Protein AF-H0I2U3-F1 (afdb_monomer)

Organism: NCBI:txid1107882

Solvent-accessible surface area (backbone atoms only — not comparable to full-atom values): 4244 Å² total; per-residue (Å²): 134,84,83,73,89,68,97,66,92,57,94,90,63,91,79,91,74,85,61,45,76,78,45,76,51,67,51,99,88,66,51,45,34,34,31,27,42,42,86,98,47,96,64,73,45,78,42,76,57,88,78,86,77,79,84,75,88,83,124

Secondary structure (DSSP, 8-state):
------SS--TT------EEEEEEEE-TT--EEEEEEETT-SS-EEEE-S---------

Structure (mmCIF, N/CA/C/O backbone):
data_AF-H0I2U3-F1
#
_entry.id   AF-H0I2U3-F1
#
loop_
_atom_site.group_PDB
_atom_site.id
_atom_site.type_symbol
_atom_site.label_atom_id
_atom_site.label_alt_id
_atom_site.label_comp_id
_atom_site.label_asym_id
_atom_site.label_entity_id
_atom_site.label_seq_id
_atom_site.pdbx_PDB_ins_code
_atom_site.Cartn_x
_atom_site.Cartn_y
_atom_site.Cartn_z
_atom_site.occupancy
_atom_site.B_iso_or_equiv
_atom_site.auth_seq_id
_atom_site.auth_comp_id
_atom_site.auth_asym_id
_atom_site.auth_atom_id
_atom_site.pdbx_PDB_model_num
ATOM 1 N N . MET A 1 1 ? 18.509 1.693 17.475 1.00 42.97 1 MET A N 1
ATOM 2 C CA . MET A 1 1 ? 17.444 2.207 18.363 1.00 42.97 1 MET A CA 1
ATOM 3 C C . MET A 1 1 ? 16.379 1.124 18.432 1.00 42.97 1 MET A C 1
ATOM 5 O O . MET A 1 1 ? 15.878 0.755 17.382 1.00 42.97 1 MET A O 1
ATOM 9 N N . MET A 1 2 ? 16.126 0.511 19.591 1.00 44.97 2 MET A N 1
ATOM 10 C CA . MET A 1 2 ? 15.066 -0.503 19.690 1.00 44.97 2 MET A CA 1
ATOM 11 C C . MET A 1 2 ? 13.713 0.204 19.773 1.00 44.97 2 MET A C 1
ATOM 13 O O . MET A 1 2 ? 13.513 1.032 20.663 1.00 44.97 2 MET A O 1
ATOM 17 N N . ALA A 1 3 ? 12.810 -0.095 18.839 1.00 61.12 3 ALA A N 1
ATOM 18 C CA . ALA A 1 3 ? 11.444 0.406 18.874 1.00 61.12 3 ALA A CA 1
ATOM 19 C C . ALA A 1 3 ? 10.754 -0.125 20.141 1.00 61.12 3 ALA A C 1
ATOM 21 O O . ALA A 1 3 ? 10.600 -1.334 20.318 1.00 61.12 3 ALA A O 1
ATOM 22 N N . LYS A 1 4 ? 10.374 0.772 21.056 1.00 64.19 4 LYS A N 1
ATOM 23 C CA . LYS A 1 4 ? 9.514 0.415 22.187 1.00 64.19 4 LYS A CA 1
ATOM 24 C C . LYS A 1 4 ? 8.098 0.232 21.653 1.00 64.19 4 LYS A C 1
ATOM 26 O O . LYS A 1 4 ? 7.586 1.112 20.968 1.00 64.19 4 LYS A O 1
ATOM 31 N N . ARG A 1 5 ? 7.469 -0.900 21.975 1.00 61.91 5 ARG A N 1
ATOM 32 C CA . ARG A 1 5 ? 6.059 -1.151 21.662 1.00 61.91 5 ARG A CA 1
ATOM 33 C C . ARG A 1 5 ? 5.215 -0.066 22.338 1.00 61.91 5 ARG A C 1
ATOM 35 O O . ARG A 1 5 ? 5.175 0.001 23.562 1.00 61.91 5 ARG A O 1
ATOM 42 N N . THR A 1 6 ? 4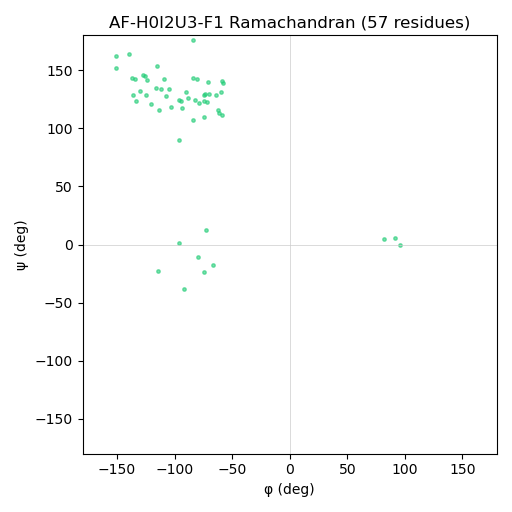.610 0.800 21.536 1.00 65.62 6 THR A N 1
ATOM 43 C CA . THR A 1 6 ? 3.667 1.830 21.985 1.00 65.62 6 THR A CA 1
ATOM 44 C C . THR A 1 6 ? 2.270 1.221 22.119 1.00 65.62 6 THR A C 1
ATOM 46 O O . THR A 1 6 ? 1.893 0.339 21.347 1.00 65.62 6 THR A O 1
ATOM 49 N N . GLU A 1 7 ? 1.511 1.662 23.124 1.00 75.75 7 GLU A N 1
ATOM 50 C CA . GLU A 1 7 ? 0.128 1.227 23.361 1.00 75.75 7 GLU A CA 1
ATOM 51 C C . GLU A 1 7 ? -0.886 1.940 22.453 1.00 75.75 7 GLU A C 1
ATOM 53 O O . GLU A 1 7 ? -2.049 1.542 22.397 1.00 75.75 7 GLU A O 1
ATOM 58 N N . LYS A 1 8 ? -0.467 2.995 21.740 1.00 84.75 8 LYS A N 1
ATOM 59 C CA . LYS A 1 8 ? -1.327 3.792 20.858 1.00 84.75 8 LYS A CA 1
ATOM 60 C C . LYS A 1 8 ? -0.650 4.051 19.516 1.00 84.75 8 LYS A C 1
ATOM 62 O O . LYS A 1 8 ? 0.557 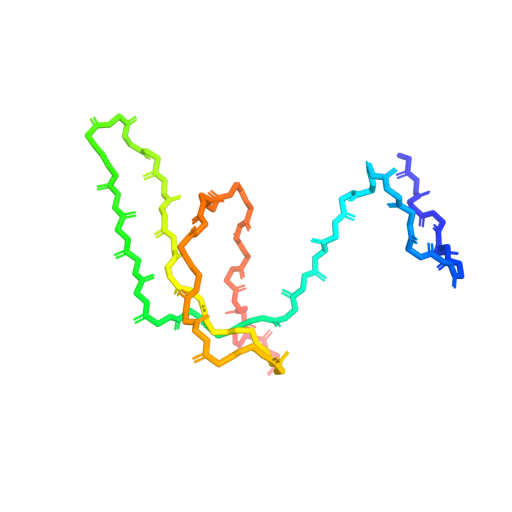4.274 19.445 1.00 84.75 8 LYS A O 1
ATOM 67 N N . ILE A 1 9 ? -1.449 4.031 18.455 1.00 85.12 9 ILE A N 1
ATOM 68 C CA . ILE A 1 9 ? -1.027 4.476 17.126 1.00 85.12 9 ILE A CA 1
ATOM 69 C C . ILE A 1 9 ? -1.160 5.998 17.098 1.00 85.12 9 ILE A C 1
ATOM 71 O O . ILE A 1 9 ? -2.237 6.526 17.380 1.00 85.12 9 ILE A O 1
ATOM 75 N N . GLU A 1 10 ? -0.074 6.692 16.772 1.00 90.38 10 GLU A N 1
ATOM 76 C CA . GLU A 1 10 ? -0.029 8.153 16.701 1.00 90.38 10 GLU A CA 1
ATOM 77 C C . GLU A 1 10 ? 0.225 8.623 15.265 1.00 90.38 10 GLU A C 1
ATOM 79 O O . 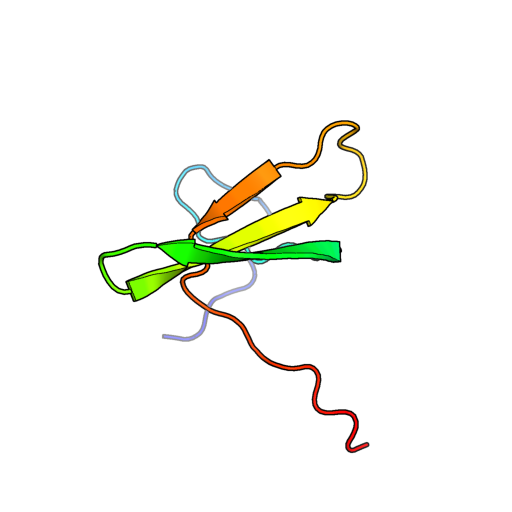GLU A 1 10 ? 0.826 7.920 14.448 1.00 90.38 10 GLU A O 1
ATOM 84 N N . ILE A 1 11 ? -0.236 9.836 14.949 1.00 90.62 11 ILE A N 1
ATOM 85 C CA . ILE A 1 11 ? -0.005 10.452 13.639 1.00 90.62 11 ILE A CA 1
ATOM 86 C C . ILE A 1 11 ? 1.500 10.681 13.456 1.00 90.62 11 ILE A C 1
ATOM 88 O O . ILE A 1 11 ? 2.143 11.292 14.306 1.00 90.62 11 ILE A O 1
ATOM 92 N N . GLY A 1 12 ? 2.039 10.215 12.328 1.00 89.06 12 GLY A N 1
ATOM 93 C CA . GLY A 1 12 ? 3.460 10.333 11.986 1.00 89.06 12 GLY A CA 1
ATOM 94 C C . GLY A 1 12 ? 4.308 9.104 12.326 1.00 89.06 12 GLY A C 1
ATOM 95 O O . GLY A 1 12 ? 5.504 9.121 12.054 1.00 89.06 12 GLY A O 1
ATOM 96 N N . MET A 1 13 ? 3.721 8.044 12.894 1.00 89.44 13 MET A N 1
ATOM 97 C CA . MET A 1 13 ? 4.408 6.761 13.079 1.00 89.44 13 MET A CA 1
ATOM 98 C C . MET A 1 13 ? 4.425 5.928 11.792 1.00 89.44 13 MET A C 1
ATOM 100 O O . MET A 1 13 ? 3.415 5.840 11.092 1.00 89.44 13 MET A O 1
ATOM 104 N N . ASP A 1 14 ? 5.536 5.232 11.547 1.00 85.44 14 ASP A N 1
ATOM 105 C CA . ASP A 1 14 ? 5.598 4.166 10.547 1.00 85.44 14 ASP A CA 1
ATOM 106 C C . ASP A 1 14 ? 4.858 2.921 11.058 1.00 85.44 14 ASP A C 1
ATOM 108 O O . ASP A 1 14 ? 5.103 2.443 12.170 1.00 85.44 14 ASP A O 1
ATOM 112 N N . LEU A 1 15 ? 3.958 2.375 10.236 1.00 81.31 15 LEU A N 1
ATOM 113 C CA . LEU A 1 15 ? 3.147 1.204 10.566 1.00 81.31 15 LEU A CA 1
ATOM 114 C C . LEU A 1 15 ? 3.319 0.113 9.505 1.00 81.31 15 LEU A C 1
ATOM 116 O O . LEU A 1 15 ? 3.108 0.349 8.318 1.00 81.31 15 LEU A O 1
ATOM 120 N N . ALA A 1 16 ? 3.632 -1.108 9.942 1.00 82.00 16 ALA A N 1
ATOM 121 C CA . ALA A 1 16 ? 3.567 -2.296 9.098 1.00 82.00 16 ALA A CA 1
ATOM 122 C C . ALA A 1 16 ? 2.201 -2.971 9.277 1.00 82.00 16 ALA A C 1
ATOM 124 O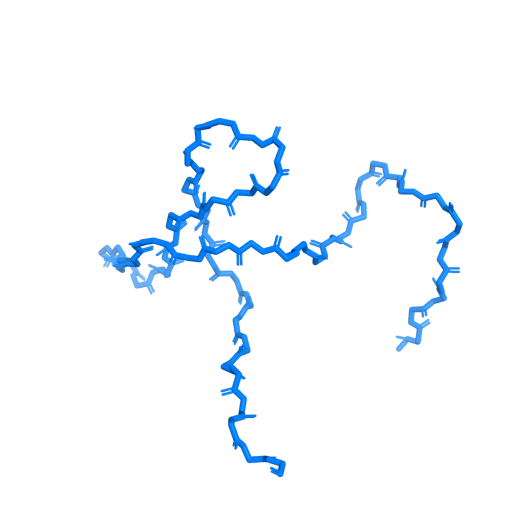 O . ALA A 1 16 ? 1.867 -3.428 10.372 1.00 82.00 16 ALA A O 1
ATOM 125 N N . VAL A 1 17 ? 1.412 -3.038 8.205 1.00 79.62 17 VAL A N 1
ATOM 126 C CA . VAL A 1 17 ? 0.097 -3.693 8.198 1.00 79.62 17 VAL A CA 1
ATOM 127 C C . VAL A 1 17 ? 0.139 -4.979 7.385 1.00 79.62 17 VAL A C 1
ATOM 129 O O . VAL A 1 17 ? 0.777 -5.049 6.333 1.00 79.62 17 VAL A O 1
ATOM 132 N N . ARG A 1 18 ? -0.572 -6.011 7.851 1.00 82.94 18 ARG A N 1
ATOM 133 C CA . ARG A 1 18 ? -0.777 -7.217 7.049 1.00 82.94 18 ARG A CA 1
ATOM 134 C C . ARG A 1 18 ? -1.790 -6.902 5.953 1.00 82.94 18 ARG A C 1
ATOM 136 O O . ARG A 1 18 ? -2.910 -6.495 6.236 1.00 82.94 18 ARG A O 1
ATOM 143 N N . CYS A 1 19 ? -1.395 -7.125 4.711 1.00 87.88 19 CYS A N 1
ATOM 144 C CA . CYS A 1 19 ? -2.249 -6.964 3.544 1.00 87.88 19 CYS A CA 1
ATOM 145 C C . CYS A 1 19 ? -1.996 -8.105 2.553 1.00 87.88 19 CYS A C 1
ATOM 147 O O . CYS A 1 19 ? -0.999 -8.826 2.656 1.00 87.88 19 CYS A O 1
ATOM 149 N N . ARG A 1 20 ? -2.916 -8.298 1.606 1.00 90.56 20 ARG A N 1
ATOM 150 C CA . ARG A 1 20 ? -2.738 -9.246 0.502 1.00 90.56 20 ARG A CA 1
ATOM 151 C C . ARG A 1 20 ? -2.391 -8.475 -0.761 1.00 90.56 20 ARG A C 1
ATOM 153 O O . ARG A 1 20 ? -3.207 -7.690 -1.230 1.00 90.56 20 ARG A O 1
ATOM 160 N N . VAL A 1 21 ? -1.216 -8.732 -1.325 1.00 91.62 21 VAL A N 1
ATOM 161 C CA . VAL A 1 21 ? -0.832 -8.202 -2.639 1.00 91.62 21 VAL A CA 1
ATOM 162 C C . VAL A 1 21 ? -1.657 -8.901 -3.719 1.00 91.62 21 VAL A C 1
ATOM 164 O O . VAL A 1 21 ? -1.747 -10.128 -3.730 1.00 91.62 21 VAL A O 1
ATOM 167 N N . THR A 1 22 ? -2.281 -8.127 -4.605 1.00 94.44 22 THR A N 1
ATOM 168 C CA . THR A 1 22 ? -3.082 -8.634 -5.733 1.00 94.44 22 THR A CA 1
ATOM 169 C C . THR A 1 22 ? -2.477 -8.305 -7.091 1.00 94.44 22 THR A C 1
ATOM 171 O O . THR A 1 22 ? -2.762 -9.002 -8.059 1.00 94.44 22 THR A O 1
ATOM 174 N N . ASN A 1 23 ? -1.637 -7.272 -7.169 1.00 95.88 23 ASN A N 1
ATOM 175 C CA . ASN A 1 23 ? -0.882 -6.921 -8.366 1.00 95.88 23 ASN A CA 1
ATOM 176 C C . ASN A 1 23 ? 0.429 -6.225 -7.985 1.00 95.88 23 ASN A C 1
ATOM 178 O O . ASN A 1 23 ? 0.484 -5.532 -6.968 1.00 95.88 23 ASN A O 1
ATOM 182 N N . THR A 1 24 ? 1.450 -6.360 -8.827 1.00 94.19 24 THR A N 1
ATOM 183 C CA . THR A 1 24 ? 2.718 -5.632 -8.705 1.00 94.19 24 THR A CA 1
ATOM 184 C C . THR A 1 24 ? 3.166 -5.127 -10.062 1.00 94.19 24 THR A C 1
ATOM 186 O O . THR A 1 24 ? 3.016 -5.827 -11.062 1.00 94.19 24 THR A O 1
ATOM 189 N N . TRP A 1 25 ? 3.756 -3.941 -10.098 1.00 94.75 25 TRP A N 1
ATOM 190 C CA . TRP A 1 25 ? 4.346 -3.386 -11.309 1.00 94.75 25 TRP A CA 1
ATOM 191 C C . TRP A 1 25 ? 5.507 -2.458 -10.960 1.00 94.75 25 TRP A C 1
ATOM 193 O O . TRP A 1 25 ? 5.651 -2.021 -9.817 1.00 94.75 25 TRP A O 1
ATOM 203 N N . GLN A 1 26 ? 6.340 -2.189 -11.95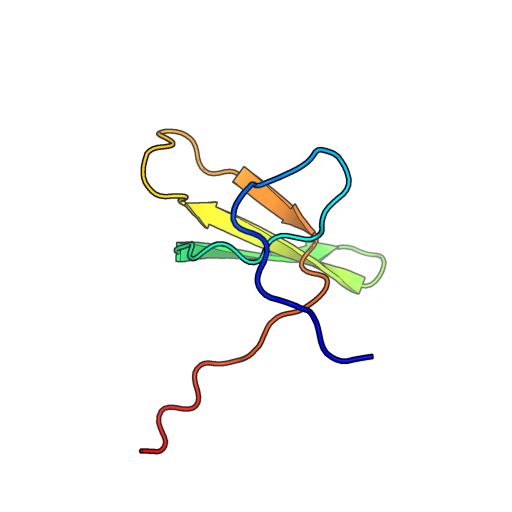8 1.00 95.56 26 GLN A N 1
ATOM 204 C CA . GLN A 1 26 ? 7.459 -1.265 -11.861 1.00 95.56 26 GLN A CA 1
ATOM 205 C C . GLN A 1 26 ? 7.215 -0.106 -12.821 1.00 95.56 26 GLN A C 1
ATOM 207 O O . GLN A 1 26 ? 6.795 -0.343 -13.956 1.00 95.56 26 GLN A O 1
ATOM 212 N N . ASP A 1 27 ? 7.437 1.123 -12.366 1.00 92.88 27 ASP A N 1
ATOM 213 C CA . ASP A 1 27 ? 7.335 2.297 -13.231 1.00 92.88 27 ASP A CA 1
ATOM 214 C C . ASP A 1 27 ? 8.623 2.555 -14.028 1.00 92.88 27 ASP A C 1
ATOM 216 O O . ASP A 1 27 ? 9.641 1.878 -13.860 1.00 92.88 27 ASP A O 1
ATOM 220 N N . ASP A 1 28 ? 8.578 3.559 -14.903 1.00 96.12 28 ASP A N 1
ATOM 221 C CA . ASP A 1 28 ? 9.681 3.887 -15.812 1.00 96.12 28 ASP A CA 1
ATOM 222 C C . ASP A 1 28 ? 10.940 4.402 -15.091 1.00 96.12 28 ASP A C 1
ATOM 224 O O . ASP A 1 28 ? 12.026 4.405 -15.674 1.00 96.12 28 ASP A O 1
ATOM 228 N N . VAL A 1 29 ? 10.820 4.839 -13.831 1.00 94.06 29 VAL A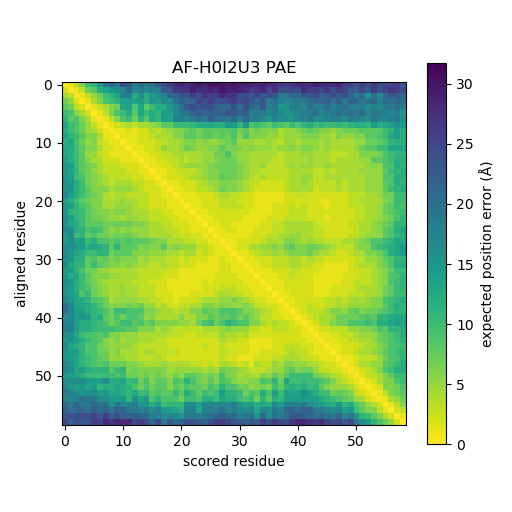 N 1
ATOM 229 C CA . VAL A 1 29 ? 11.959 5.265 -12.998 1.00 94.06 29 VAL A CA 1
ATOM 230 C C . VAL A 1 29 ? 12.458 4.151 -12.077 1.00 94.06 29 VAL A C 1
ATOM 232 O O . VAL A 1 29 ? 13.438 4.332 -11.354 1.00 94.06 29 VAL A O 1
ATOM 235 N N . GLY A 1 30 ? 11.838 2.975 -12.156 1.00 89.69 30 GLY A N 1
ATOM 236 C CA . GLY A 1 30 ? 12.254 1.767 -11.471 1.00 89.69 30 GLY A CA 1
ATOM 237 C C . GLY A 1 30 ? 11.622 1.567 -10.095 1.00 89.69 30 GLY A C 1
ATOM 238 O O . GLY A 1 30 ? 11.994 0.601 -9.420 1.00 89.69 30 GLY A O 1
ATOM 239 N N . ASP A 1 31 ? 10.676 2.410 -9.680 1.00 93.12 31 ASP A N 1
ATOM 240 C CA . ASP A 1 31 ? 9.982 2.243 -8.407 1.00 93.12 31 ASP A CA 1
ATOM 241 C C . ASP A 1 31 ? 9.032 1.045 -8.455 1.00 93.12 31 ASP A C 1
ATOM 243 O O . ASP A 1 31 ? 8.336 0.803 -9.441 1.00 93.12 31 ASP A O 1
ATOM 247 N N . GLN A 1 32 ? 8.988 0.299 -7.351 1.00 94.12 32 GLN A N 1
ATOM 248 C CA . GLN A 1 32 ? 8.094 -0.843 -7.192 1.00 94.12 32 GLN A CA 1
ATOM 249 C C . GLN A 1 32 ? 6.765 -0.398 -6.588 1.00 94.12 32 GLN A C 1
ATOM 251 O O . GLN A 1 32 ? 6.720 0.266 -5.549 1.00 94.12 32 GLN A O 1
ATOM 256 N N . TRP A 1 33 ? 5.675 -0.824 -7.210 1.00 94.94 33 TRP A N 1
ATOM 257 C CA . TRP A 1 33 ? 4.313 -0.524 -6.796 1.00 94.94 33 TRP A CA 1
ATOM 258 C C . TRP A 1 33 ? 3.534 -1.816 -6.579 1.00 94.94 33 TRP A C 1
ATOM 260 O O . TRP A 1 33 ? 3.669 -2.781 -7.332 1.00 94.94 33 TRP A O 1
ATOM 270 N N . ALA A 1 34 ? 2.686 -1.824 -5.554 1.00 94.38 34 ALA A N 1
ATOM 271 C CA . ALA A 1 34 ? 1.824 -2.951 -5.235 1.00 94.38 34 ALA A CA 1
ATOM 272 C C . ALA A 1 34 ? 0.381 -2.483 -5.054 1.00 94.38 34 ALA A C 1
ATOM 274 O O . ALA A 1 34 ? 0.113 -1.528 -4.325 1.00 94.38 34 ALA A O 1
ATOM 275 N N . THR A 1 35 ? -0.557 -3.184 -5.685 1.00 95.38 35 THR A N 1
ATOM 276 C CA . THR A 1 35 ? -1.974 -3.097 -5.329 1.00 95.38 35 THR A CA 1
ATOM 277 C C . THR A 1 35 ? -2.250 -4.118 -4.235 1.00 95.38 35 THR A C 1
ATOM 279 O O . THR A 1 35 ? -1.927 -5.299 -4.384 1.00 95.38 35 THR A O 1
ATOM 282 N N . VAL A 1 36 ? -2.830 -3.659 -3.128 1.00 93.50 36 VAL A N 1
ATOM 283 C CA . VAL A 1 36 ? -3.090 -4.469 -1.941 1.00 93.50 36 VAL A CA 1
ATOM 284 C C . VAL A 1 36 ? -4.554 -4.411 -1.527 1.00 93.50 36 VAL A C 1
ATOM 286 O O . VAL A 1 36 ? -5.215 -3.379 -1.629 1.00 93.50 36 VAL A O 1
ATOM 28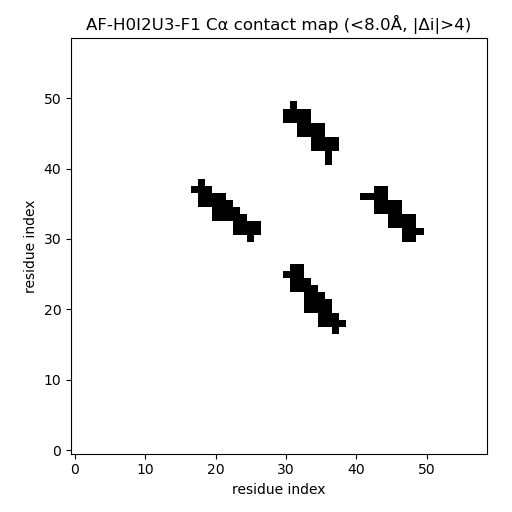9 N N . LEU A 1 37 ? -5.048 -5.535 -1.018 1.00 93.25 37 LEU A N 1
ATOM 290 C CA . LEU A 1 37 ? -6.287 -5.618 -0.257 1.00 93.25 37 LEU A CA 1
ATOM 291 C C . LEU A 1 37 ? -5.951 -5.566 1.233 1.00 93.25 37 LEU A C 1
ATOM 293 O O . LEU A 1 37 ? -5.157 -6.376 1.728 1.00 93.25 37 LEU A O 1
ATOM 297 N N . ILE A 1 38 ? -6.562 -4.615 1.933 1.00 89.81 38 ILE A N 1
ATOM 298 C CA . ILE A 1 38 ? -6.440 -4.441 3.380 1.00 89.81 38 ILE A CA 1
ATOM 299 C C . ILE A 1 38 ? -7.730 -4.953 4.017 1.00 89.81 38 ILE A C 1
ATOM 301 O O . ILE A 1 38 ? -8.824 -4.651 3.547 1.00 89.81 38 ILE A O 1
ATOM 305 N N . GLU A 1 39 ? -7.608 -5.751 5.074 1.00 84.62 39 GLU A N 1
ATOM 306 C CA . GLU A 1 39 ? -8.770 -6.254 5.805 1.00 84.62 39 GLU A CA 1
ATOM 307 C C . GLU A 1 39 ? -9.607 -5.093 6.367 1.00 84.62 39 GLU A C 1
ATOM 309 O O . GLU A 1 39 ? -9.069 -4.165 6.968 1.00 84.62 39 GLU A O 1
ATOM 314 N N . GLY A 1 40 ? -10.924 -5.136 6.145 1.00 83.69 40 GLY A N 1
ATOM 315 C CA . GLY A 1 40 ? -11.842 -4.055 6.522 1.00 83.69 40 GLY A CA 1
ATOM 316 C C . GLY A 1 40 ? -11.898 -2.885 5.533 1.00 83.69 40 GLY A C 1
ATOM 317 O O . GLY A 1 40 ? -12.579 -1.902 5.815 1.00 83.69 40 GLY A O 1
ATOM 318 N N . TYR A 1 41 ? -11.211 -2.977 4.389 1.00 82.56 41 TYR A N 1
ATOM 319 C CA . TYR A 1 41 ? -11.280 -1.987 3.318 1.00 82.56 41 TYR A CA 1
ATOM 320 C C . TYR A 1 41 ? -11.763 -2.633 2.016 1.00 82.56 41 TYR A C 1
ATOM 322 O O . TYR A 1 41 ? -11.136 -3.556 1.497 1.00 82.56 41 TYR A O 1
ATOM 330 N N . ASP A 1 42 ? -12.880 -2.140 1.481 1.00 85.50 42 ASP A N 1
ATOM 331 C CA . ASP A 1 42 ? -13.549 -2.768 0.332 1.00 85.50 42 ASP A CA 1
ATOM 332 C C . ASP A 1 42 ? -12.820 -2.533 -0.998 1.00 85.50 42 ASP A C 1
ATOM 334 O O . ASP A 1 42 ? -12.976 -3.299 -1.950 1.00 85.50 42 ASP A O 1
ATOM 338 N N . ILE A 1 43 ? -12.023 -1.465 -1.084 1.00 92.31 43 ILE A N 1
ATOM 339 C CA . ILE A 1 43 ? -11.389 -1.023 -2.328 1.00 92.31 43 ILE A CA 1
ATOM 340 C C . ILE A 1 43 ? -9.887 -1.334 -2.274 1.00 92.31 43 ILE A C 1
ATOM 342 O O . ILE A 1 43 ? -9.220 -0.916 -1.326 1.00 92.31 43 ILE A O 1
ATOM 346 N N . PRO A 1 44 ? -9.315 -2.018 -3.283 1.00 93.00 44 PRO A N 1
ATOM 347 C CA . PRO A 1 44 ? -7.871 -2.202 -3.368 1.00 93.00 44 PRO A CA 1
ATOM 348 C C . PRO A 1 44 ? -7.132 -0.862 -3.412 1.00 93.00 44 PRO A C 1
ATOM 350 O O . PRO A 1 44 ? -7.536 0.057 -4.125 1.00 93.00 44 PRO A O 1
ATOM 353 N N . ILE A 1 45 ? -6.014 -0.769 -2.695 1.00 93.19 45 ILE A N 1
ATOM 354 C CA . ILE A 1 45 ? -5.180 0.436 -2.652 1.00 93.19 45 ILE A CA 1
ATOM 355 C C . ILE A 1 45 ? -3.855 0.149 -3.348 1.00 93.19 45 ILE A C 1
ATOM 357 O O . ILE A 1 45 ? -3.221 -0.869 -3.081 1.00 93.19 45 ILE A O 1
ATOM 361 N N . THR A 1 46 ? -3.415 1.055 -4.218 1.00 93.94 46 THR A N 1
ATOM 362 C CA . THR A 1 46 ? -2.081 0.996 -4.826 1.00 93.94 46 THR A CA 1
ATOM 363 C C . THR A 1 46 ? -1.110 1.854 -4.025 1.00 93.94 46 THR A C 1
ATOM 365 O O . THR A 1 46 ? -1.344 3.046 -3.834 1.00 93.94 46 THR A O 1
ATOM 368 N N . LEU A 1 47 ? -0.025 1.242 -3.557 1.00 91.94 47 LEU A N 1
ATOM 369 C CA . LEU A 1 47 ? 0.999 1.865 -2.721 1.00 91.94 47 LEU A CA 1
ATOM 370 C C . LEU A 1 47 ? 2.384 1.645 -3.335 1.00 91.94 47 LEU A C 1
ATOM 372 O O . LEU A 1 47 ? 2.656 0.588 -3.910 1.00 91.94 47 LEU A O 1
ATOM 376 N N . LYS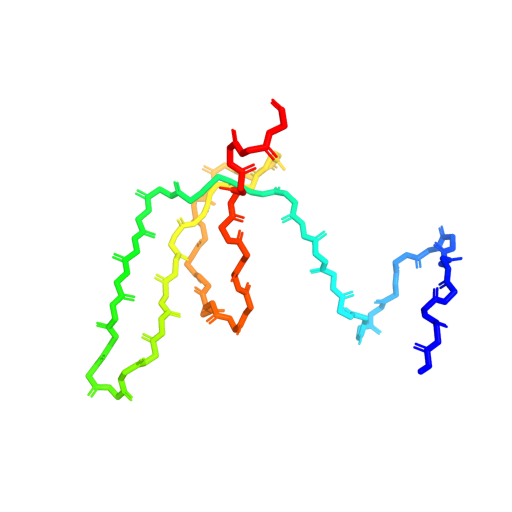 A 1 48 ? 3.277 2.625 -3.170 1.00 92.00 48 LYS A N 1
ATOM 377 C CA . LYS A 1 48 ? 4.700 2.456 -3.481 1.00 92.00 48 LYS A CA 1
ATOM 378 C C . LYS A 1 48 ? 5.335 1.551 -2.424 1.00 92.00 48 LYS A C 1
ATOM 380 O O . LYS A 1 48 ? 5.281 1.849 -1.231 1.00 92.00 48 LYS A O 1
ATOM 385 N N . ALA A 1 49 ? 5.929 0.446 -2.855 1.00 88.12 49 ALA A N 1
ATOM 386 C CA . ALA A 1 49 ? 6.567 -0.523 -1.979 1.00 88.12 49 ALA A CA 1
ATOM 387 C C . ALA A 1 49 ? 8.003 -0.076 -1.666 1.00 88.12 49 ALA A C 1
ATOM 389 O O . ALA A 1 49 ? 8.886 -0.150 -2.515 1.00 88.12 49 ALA A O 1
ATOM 390 N N . ILE A 1 50 ? 8.235 0.394 -0.436 1.00 84.75 50 ILE A N 1
ATOM 391 C CA . ILE A 1 50 ? 9.569 0.828 0.025 1.00 84.75 50 ILE A CA 1
ATOM 392 C C . ILE A 1 50 ? 10.328 -0.332 0.687 1.00 84.75 50 ILE A C 1
ATOM 394 O O . ILE A 1 50 ? 11.530 -0.493 0.491 1.00 84.75 50 ILE A O 1
ATOM 398 N N . HIS A 1 51 ? 9.617 -1.173 1.442 1.00 78.12 51 HIS A N 1
ATOM 399 C CA . HIS A 1 51 ? 10.172 -2.348 2.107 1.00 78.12 51 HIS A CA 1
ATOM 400 C C . HIS A 1 51 ? 9.259 -3.548 1.875 1.00 78.12 51 HIS A C 1
ATOM 402 O O . HIS A 1 51 ? 8.075 -3.503 2.206 1.00 78.12 51 HIS A O 1
ATOM 408 N N . PHE A 1 52 ? 9.808 -4.626 1.321 1.00 74.31 52 PHE A N 1
ATOM 409 C CA . PHE A 1 52 ? 9.106 -5.890 1.142 1.00 74.31 52 PHE A CA 1
ATOM 410 C C . PHE A 1 52 ? 10.033 -7.035 1.536 1.00 74.31 52 PHE A C 1
ATOM 412 O O . PHE A 1 52 ? 11.183 -7.108 1.106 1.00 74.31 52 PHE A O 1
ATOM 419 N N . PHE A 1 53 ? 9.525 -7.912 2.395 1.00 70.81 53 PHE A N 1
ATOM 420 C CA . PHE A 1 53 ? 10.249 -9.068 2.902 1.00 70.81 53 PHE A CA 1
ATOM 421 C C . PHE A 1 53 ? 9.544 -10.304 2.350 1.00 70.81 53 PHE A C 1
ATOM 423 O O . PHE A 1 53 ? 8.359 -10.481 2.648 1.00 70.81 53 PHE A O 1
ATOM 430 N N . PRO A 1 54 ? 10.202 -11.122 1.510 1.00 67.94 54 PRO A N 1
ATOM 431 C CA . PRO A 1 54 ? 9.594 -12.364 1.063 1.00 67.94 54 PRO A CA 1
ATOM 432 C C . PRO A 1 54 ? 9.272 -13.218 2.291 1.00 67.94 54 PRO A C 1
ATOM 434 O O . PRO A 1 54 ? 10.053 -13.263 3.245 1.00 67.94 54 PRO A O 1
ATOM 437 N N . PHE A 1 55 ? 8.121 -13.890 2.272 1.00 62.66 55 PHE A N 1
ATOM 438 C CA . PHE A 1 55 ? 7.913 -14.996 3.196 1.00 62.66 55 PHE A CA 1
ATOM 439 C C . PHE A 1 55 ? 8.988 -16.038 2.874 1.00 62.66 55 PHE A C 1
ATOM 441 O O . PHE A 1 55 ? 9.027 -16.570 1.767 1.00 62.66 55 PHE A O 1
ATOM 448 N N . ASN A 1 56 ? 9.916 -16.262 3.803 1.00 65.69 56 ASN A N 1
ATOM 449 C CA . ASN A 1 56 ? 10.789 -17.422 3.728 1.00 65.69 56 ASN A CA 1
ATOM 450 C C . ASN A 1 56 ? 9.932 -18.624 4.129 1.00 65.69 56 ASN A C 1
ATOM 452 O O . ASN A 1 56 ? 9.600 -18.760 5.301 1.00 65.69 56 ASN A O 1
ATOM 456 N N . ASP A 1 57 ? 9.607 -19.492 3.174 1.00 61.75 57 ASP A N 1
ATOM 457 C CA . ASP A 1 57 ? 8.926 -20.775 3.423 1.00 61.75 57 ASP A CA 1
ATOM 458 C C . ASP A 1 57 ? 9.847 -21.825 4.089 1.00 61.75 57 ASP A C 1
ATOM 460 O O . ASP A 1 57 ? 9.518 -23.006 4.133 1.00 61.75 57 ASP A O 1
ATOM 464 N N . ASN A 1 58 ? 11.018 -21.418 4.591 1.00 60.97 58 ASN A N 1
ATOM 465 C CA . ASN A 1 58 ? 11.938 -22.300 5.302 1.00 60.97 58 ASN A CA 1
ATOM 466 C C . ASN A 1 58 ? 11.718 -22.177 6.813 1.00 60.97 58 ASN A C 1
ATOM 468 O O . ASN A 1 58 ? 12.374 -21.355 7.458 1.00 60.97 58 ASN A O 1
ATOM 472 N N . ASP A 1 59 ? 10.823 -23.016 7.332 1.00 53.31 59 ASP A N 1
ATOM 473 C CA . ASP A 1 59 ? 10.755 -23.455 8.733 1.00 53.31 59 ASP A CA 1
ATOM 474 C C . ASP A 1 59 ? 10.464 -24.969 8.764 1.00 53.31 59 ASP A C 1
ATOM 476 O O . ASP A 1 59 ? 9.529 -25.406 8.050 1.00 53.31 59 ASP A O 1
#

Nearest PDB structures (foldseek):
  8sp6-assembly2_B  TM=6.824E-01  e=6.342E-01  Homo sapiens
  6v2h-assembly1_A  TM=6.993E-01  e=7.193E-01  Homo sapiens
  2rsn-assembly1_A  TM=5.724E-01  e=7.193E-01  Schizosaccharomyces pombe 972h-
  6ldi-assembly1_D  TM=4.333E-01  e=6.115E+00  Escherichia coli K-12

Sequence (59 aa):
MMAKRTEKIEIGMDLAVRCRVTNTWQDDVGDQWATVLIEGYDIPITLKAIHFFPFNDND

Mean predicted aligned error: 7.79 Å

Radius of gyration: 14.35 Å; Cα contacts (8 Å, |Δi|>4): 58; chains: 1; bounding box: 31×34×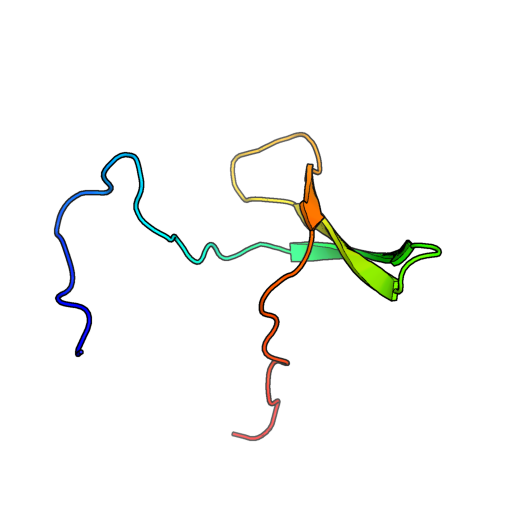39 Å

Foldseek 3Di:
DDDDDDPDDDPPDDDDADWAFDDWDADPVGWIKTFTHHPPDPDTDIDTPPDDDDPPPPD

pLDDT: mean 82.79, std 13.49, range [42.97, 96.12]